Protein AF-A0A843HSN2-F1 (afdb_monomer)

Secondary structure (DSSP, 8-state):
--HHHHTHHHHHHHHHHHHHHTTTPPPPHHHHHHHHHHHHHHHHHHHHHHHGGGGG--TT-

Radius of gyration: 16.95 Å; Cα contacts (8 Å, |Δi|>4): 22; chains: 1; bounding box: 41×18×43 Å

Sequence (61 aa):
MNLFESYKNRLAVSEKYFGQNHNGAKMDSNRKLATAVCLRNIDKFMNEAFENSVGTQRSDL

Solvent-accessible surface area (backbone atoms only — not comparable to full-atom values): 3668 Å² total; per-residue (Å²): 129,54,70,64,68,74,38,42,73,64,49,52,51,52,39,53,54,46,14,73,75,49,86,65,41,76,73,53,71,66,58,51,49,53,51,43,52,50,53,50,52,51,52,49,52,54,50,52,55,55,68,60,54,64,78,74,61,69,92,84,120

pLDDT: mean 86.62, std 14.31, range [47.03, 96.94]

Structure (mmCIF, N/CA/C/O backbone):
data_AF-A0A843HSN2-F1
#
_entry.id   AF-A0A843HSN2-F1
#
loop_
_atom_site.group_PDB
_atom_site.id
_atom_site.type_symbol
_atom_site.label_atom_id
_atom_site.label_alt_id
_atom_site.label_comp_id
_atom_site.label_asym_id
_atom_site.label_entity_id
_atom_site.label_seq_id
_atom_site.pdbx_PDB_ins_code
_atom_site.Cartn_x
_atom_site.Cartn_y
_atom_site.Cartn_z
_atom_site.occupancy
_atom_site.B_iso_or_equiv
_atom_site.auth_seq_id
_atom_site.auth_comp_id
_atom_site.auth_asym_id
_atom_site.auth_atom_id
_atom_site.pdbx_PDB_model_num
ATOM 1 N N . MET A 1 1 ? 11.578 -4.281 5.317 1.00 64.31 1 MET A N 1
ATOM 2 C CA . MET A 1 1 ? 10.366 -3.433 5.370 1.00 64.31 1 MET A CA 1
ATOM 3 C C . MET A 1 1 ? 9.179 -4.292 4.950 1.00 64.31 1 MET A C 1
ATOM 5 O O . MET A 1 1 ? 9.298 -4.969 3.936 1.00 64.31 1 MET A O 1
ATOM 9 N N . ASN A 1 2 ? 8.113 -4.388 5.754 1.00 89.69 2 ASN A N 1
ATOM 10 C CA . ASN A 1 2 ? 6.931 -5.184 5.383 1.00 89.69 2 ASN A CA 1
ATOM 11 C C . ASN A 1 2 ? 6.037 -4.395 4.401 1.00 89.69 2 ASN A C 1
ATOM 13 O O . ASN A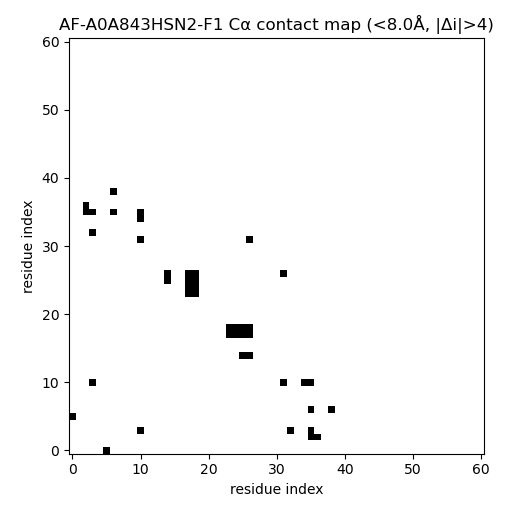 1 2 ? 6.233 -3.196 4.227 1.00 89.69 2 ASN A O 1
ATOM 17 N N . LEU A 1 3 ? 5.056 -5.048 3.767 1.00 89.44 3 LEU A N 1
ATOM 18 C CA . LEU A 1 3 ? 4.214 -4.422 2.738 1.00 89.44 3 LEU A CA 1
ATOM 19 C C . LEU A 1 3 ? 3.481 -3.159 3.230 1.00 89.44 3 LEU A C 1
ATOM 21 O O . LEU A 1 3 ? 3.381 -2.179 2.495 1.00 89.44 3 LEU A O 1
ATOM 25 N N . PHE A 1 4 ? 2.989 -3.172 4.469 1.00 90.19 4 PHE A N 1
ATOM 26 C CA . PHE A 1 4 ? 2.298 -2.029 5.063 1.00 90.19 4 PHE A CA 1
ATOM 27 C C . PHE A 1 4 ? 3.255 -0.874 5.349 1.00 90.19 4 PHE A C 1
ATOM 29 O O . PHE A 1 4 ? 2.926 0.266 5.042 1.00 90.19 4 PHE A O 1
ATOM 36 N N . GLU A 1 5 ? 4.448 -1.165 5.866 1.00 90.69 5 GLU A N 1
ATOM 37 C CA . GLU A 1 5 ? 5.486 -0.160 6.105 1.00 90.69 5 GLU A CA 1
ATOM 38 C C . GLU A 1 5 ? 5.970 0.459 4.790 1.00 90.69 5 GLU A C 1
ATOM 40 O O . GLU A 1 5 ? 6.077 1.680 4.693 1.00 90.69 5 GLU A O 1
ATOM 45 N N . SER A 1 6 ? 6.160 -0.353 3.743 1.00 92.00 6 SER A N 1
ATOM 46 C CA . SER A 1 6 ? 6.589 0.124 2.421 1.00 92.00 6 SER A CA 1
ATOM 47 C C . SER A 1 6 ? 5.598 1.102 1.786 1.00 92.00 6 SER A C 1
ATOM 49 O O . SER A 1 6 ? 6.002 1.986 1.036 1.00 92.00 6 SER A O 1
ATOM 51 N N . TYR A 1 7 ? 4.303 0.972 2.091 1.00 94.81 7 TYR A N 1
ATOM 52 C CA . TYR A 1 7 ? 3.244 1.800 1.506 1.00 94.81 7 TYR A CA 1
ATOM 53 C C . TYR A 1 7 ? 2.477 2.643 2.533 1.00 94.81 7 TYR A C 1
ATOM 55 O O . TYR A 1 7 ? 1.411 3.171 2.213 1.00 94.81 7 TYR A O 1
ATOM 63 N N . LYS A 1 8 ? 3.024 2.840 3.741 1.00 94.31 8 LYS A N 1
ATOM 64 C CA . LYS A 1 8 ? 2.362 3.515 4.874 1.00 94.31 8 LYS A CA 1
ATOM 65 C C . LYS A 1 8 ? 1.755 4.869 4.503 1.00 94.31 8 LYS A C 1
ATOM 67 O O . LYS A 1 8 ? 0.588 5.124 4.790 1.00 94.31 8 LYS A O 1
ATOM 72 N N . ASN A 1 9 ? 2.516 5.716 3.811 1.00 95.69 9 ASN A N 1
ATOM 73 C CA . ASN A 1 9 ? 2.054 7.053 3.428 1.00 95.69 9 ASN A CA 1
ATOM 74 C C . ASN A 1 9 ? 0.905 6.998 2.407 1.00 95.69 9 ASN A C 1
ATOM 76 O O . ASN A 1 9 ? -0.064 7.743 2.522 1.00 95.69 9 ASN A O 1
ATOM 80 N N . ARG A 1 10 ? 0.972 6.079 1.434 1.00 94.81 10 ARG A N 1
ATOM 81 C CA . ARG A 1 10 ? -0.080 5.896 0.416 1.00 94.81 10 ARG A CA 1
ATOM 82 C C . ARG A 1 10 ? -1.346 5.266 1.023 1.00 94.81 10 ARG A C 1
ATOM 84 O O . ARG A 1 10 ? -2.465 5.633 0.660 1.00 94.81 10 ARG A O 1
ATOM 91 N N . LEU A 1 11 ? -1.183 4.372 1.998 1.00 95.44 11 LEU A N 1
ATOM 92 C CA . LEU A 1 11 ? -2.289 3.806 2.772 1.00 95.44 11 LEU A CA 1
ATOM 93 C C . LEU A 1 11 ? -2.973 4.857 3.654 1.00 95.44 11 LEU A C 1
ATOM 95 O O . LEU A 1 11 ? -4.198 4.870 3.709 1.00 95.44 11 LEU A O 1
ATOM 99 N N . ALA A 1 12 ? -2.224 5.781 4.264 1.00 95.56 12 ALA A N 1
ATOM 100 C CA . ALA A 1 12 ? -2.799 6.879 5.046 1.00 95.56 12 ALA A CA 1
ATOM 101 C C . ALA A 1 12 ? -3.689 7.803 4.191 1.00 95.56 12 ALA A C 1
ATOM 103 O O . ALA A 1 12 ? -4.756 8.231 4.632 1.00 95.56 12 ALA A O 1
ATOM 104 N N . VAL A 1 13 ? -3.292 8.069 2.940 1.00 95.75 13 VAL A N 1
A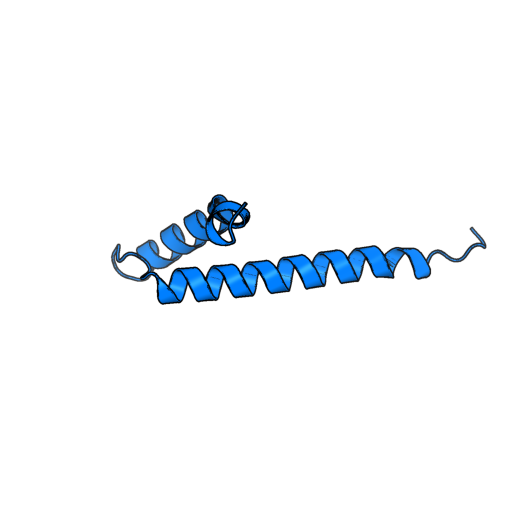TOM 105 C CA . VAL A 1 13 ? -4.133 8.803 1.976 1.00 95.75 13 VAL A CA 1
ATOM 106 C C . VAL A 1 13 ? -5.411 8.024 1.665 1.00 95.75 13 VAL A C 1
ATOM 108 O O . VAL A 1 13 ? -6.501 8.597 1.688 1.00 95.75 13 VAL A O 1
ATOM 111 N N . SER A 1 14 ? -5.287 6.715 1.432 1.00 94.62 14 SER A N 1
ATOM 112 C CA . SER A 1 14 ? -6.432 5.838 1.159 1.00 94.62 14 SER A CA 1
ATOM 113 C C . SER A 1 14 ? -7.410 5.797 2.340 1.00 94.62 14 SER A C 1
ATOM 115 O O . SER A 1 14 ? -8.616 5.909 2.138 1.00 94.62 14 SER A O 1
ATOM 117 N N . GLU A 1 15 ? -6.907 5.727 3.578 1.00 95.00 15 GLU A N 1
ATOM 118 C CA . GLU A 1 15 ? -7.727 5.794 4.793 1.00 95.00 15 GLU A CA 1
ATOM 119 C C . GLU A 1 15 ? -8.450 7.131 4.940 1.00 95.00 15 GLU A C 1
ATOM 121 O O . GLU A 1 15 ? -9.640 7.148 5.254 1.00 95.00 15 GLU A O 1
ATOM 126 N N . LYS A 1 16 ? -7.758 8.250 4.693 1.00 95.81 16 LYS A N 1
ATOM 127 C CA . LYS A 1 16 ? -8.371 9.582 4.751 1.00 95.81 16 LYS A CA 1
ATOM 128 C C . LYS A 1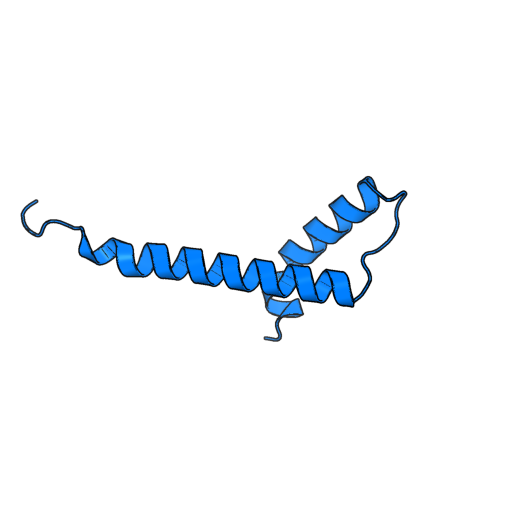 16 ? -9.524 9.696 3.755 1.00 95.81 16 LYS A C 1
ATOM 130 O O . LYS A 1 16 ? -10.608 10.137 4.131 1.00 95.81 16 LYS A O 1
ATOM 135 N N . TYR A 1 17 ? -9.304 9.279 2.509 1.00 95.81 17 TYR A N 1
ATOM 136 C CA . TYR A 1 17 ? -10.335 9.317 1.474 1.00 95.81 17 TYR A CA 1
ATOM 137 C C . TYR A 1 17 ? -11.501 8.374 1.794 1.00 95.81 17 TYR A C 1
ATOM 139 O O . TYR A 1 17 ? -12.665 8.747 1.649 1.00 95.81 17 TYR A O 1
ATOM 147 N N . PHE A 1 18 ? -11.209 7.168 2.284 1.00 96.19 18 PHE A N 1
ATOM 148 C CA . PHE A 1 18 ? -12.238 6.227 2.708 1.00 96.19 18 PHE A CA 1
ATOM 149 C C . PHE A 1 18 ? -13.122 6.830 3.808 1.00 96.19 18 PHE A C 1
ATOM 151 O O . PHE A 1 18 ? -14.343 6.833 3.663 1.00 96.19 18 PHE A O 1
ATOM 158 N N . GLY A 1 19 ? -12.514 7.420 4.843 1.00 96.62 19 GLY A N 1
ATOM 159 C CA . GLY A 1 19 ? -13.233 8.076 5.935 1.00 96.62 19 GLY A CA 1
ATOM 160 C C . GLY A 1 19 ? -14.090 9.255 5.473 1.00 96.62 19 GLY A C 1
ATOM 161 O O . GLY A 1 19 ? -15.219 9.395 5.929 1.00 96.62 19 GLY A O 1
ATOM 162 N N . GLN A 1 20 ? -13.619 10.059 4.516 1.00 96.94 20 GLN A N 1
ATOM 163 C CA . GLN A 1 20 ? -14.418 11.150 3.937 1.00 96.94 20 GLN A CA 1
ATOM 164 C C . GLN A 1 20 ? -15.698 10.653 3.247 1.00 96.94 20 GLN A C 1
ATOM 166 O O . GLN A 1 20 ? -16.718 11.330 3.307 1.00 96.94 20 GLN A O 1
ATOM 171 N N . ASN A 1 21 ? -15.656 9.472 2.626 1.00 96.56 21 ASN A N 1
ATOM 172 C CA . ASN A 1 21 ? -16.768 8.930 1.837 1.00 96.56 21 ASN A CA 1
ATOM 173 C C . ASN A 1 21 ? -17.626 7.900 2.588 1.00 96.56 21 ASN A C 1
ATOM 175 O O . ASN A 1 21 ? -18.665 7.483 2.088 1.00 96.56 21 ASN A O 1
ATOM 179 N N . HIS A 1 22 ? -17.200 7.476 3.779 1.00 95.94 22 HIS A N 1
ATOM 180 C CA . HIS A 1 22 ? -17.887 6.467 4.588 1.00 95.94 22 HIS A CA 1
ATOM 181 C C . HIS A 1 22 ? -18.165 6.983 6.005 1.00 95.94 22 HIS A C 1
ATOM 183 O O . HIS A 1 22 ? -17.996 6.250 6.977 1.00 95.94 22 HIS A O 1
ATOM 189 N N . ASN A 1 23 ? -18.570 8.250 6.141 1.00 94.50 23 ASN A N 1
ATOM 190 C CA . ASN A 1 23 ? -18.982 8.857 7.417 1.00 94.50 23 ASN A CA 1
ATOM 191 C C . ASN A 1 23 ? -17.945 8.705 8.549 1.00 94.50 23 ASN A C 1
ATOM 193 O O . ASN A 1 23 ? -18.285 8.426 9.696 1.00 94.50 23 ASN A O 1
ATOM 197 N N . GLY A 1 24 ? -16.660 8.844 8.225 1.00 93.38 24 GLY A N 1
ATOM 198 C CA . GLY A 1 24 ? -15.555 8.700 9.173 1.00 93.38 24 GLY A CA 1
ATOM 199 C C . GLY A 1 24 ? -15.160 7.255 9.493 1.00 93.38 24 GLY A C 1
ATOM 200 O O . GLY A 1 24 ? -14.298 7.045 10.348 1.00 93.38 24 GLY A O 1
ATOM 201 N N . ALA A 1 25 ? -15.744 6.254 8.823 1.00 94.19 25 ALA A N 1
ATOM 202 C CA . ALA A 1 25 ? -15.358 4.860 9.008 1.00 94.19 25 ALA A CA 1
ATOM 203 C C . ALA A 1 25 ? -13.880 4.629 8.653 1.00 94.19 25 ALA A C 1
ATOM 205 O O . ALA A 1 25 ? -13.314 5.275 7.769 1.00 94.19 25 ALA A O 1
ATOM 206 N N . LYS A 1 26 ? -13.253 3.668 9.337 1.00 93.62 26 LYS A N 1
ATOM 207 C CA . LYS A 1 26 ? -11.878 3.239 9.052 1.00 93.62 26 LYS A CA 1
ATOM 208 C C . LYS A 1 26 ? -11.877 2.063 8.083 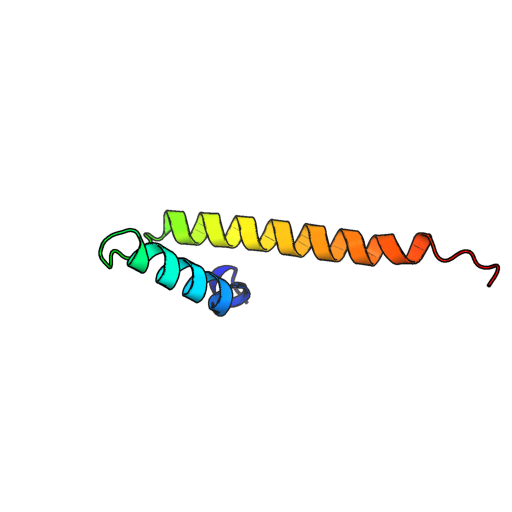1.00 93.62 26 LYS A C 1
ATOM 210 O O . LYS A 1 26 ? -12.801 1.254 8.082 1.00 93.62 26 LYS A O 1
ATOM 215 N N . MET A 1 27 ? -10.813 1.942 7.293 1.00 94.06 27 MET A N 1
ATOM 216 C CA . MET A 1 27 ? -10.603 0.744 6.483 1.00 94.06 27 MET A CA 1
ATOM 217 C C . MET A 1 27 ? -10.291 -0.452 7.387 1.00 94.06 27 MET A C 1
ATOM 219 O O . MET A 1 27 ? -9.426 -0.366 8.262 1.00 94.06 27 MET A O 1
ATOM 223 N N . ASP A 1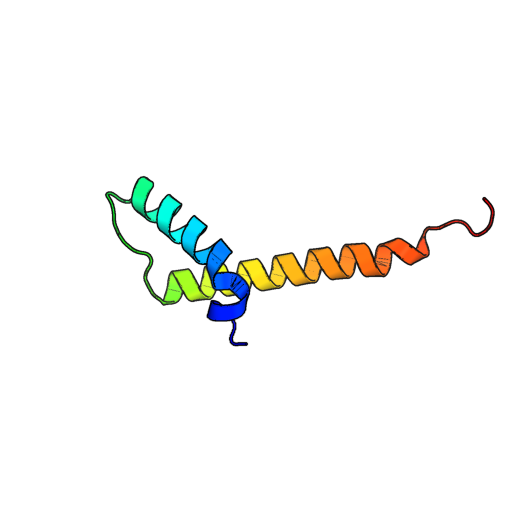 28 ? -10.954 -1.578 7.141 1.00 94.50 28 ASP A N 1
ATOM 224 C CA . ASP A 1 28 ? -10.593 -2.854 7.751 1.00 94.50 28 ASP A CA 1
ATOM 225 C C . ASP A 1 28 ? -9.257 -3.388 7.200 1.00 94.50 28 ASP A C 1
ATOM 227 O O . ASP A 1 28 ? -8.743 -2.944 6.165 1.00 94.50 28 ASP A O 1
ATOM 231 N N . SER A 1 29 ? -8.677 -4.359 7.904 1.00 92.94 29 SER A N 1
ATOM 232 C CA . SER A 1 29 ? -7.363 -4.921 7.575 1.00 92.94 29 SER A CA 1
ATOM 233 C C . SER A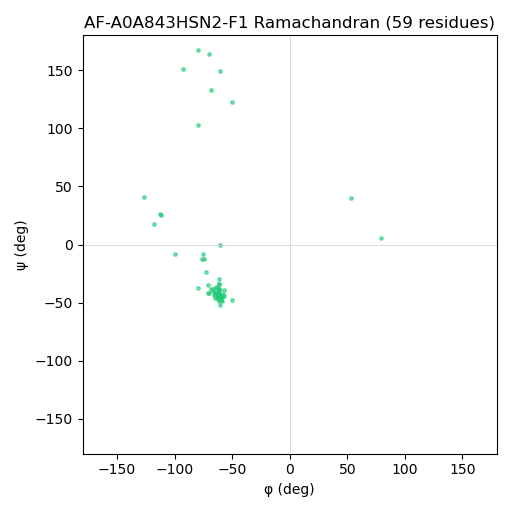 1 29 ? -7.307 -5.582 6.196 1.00 92.94 29 SER A C 1
ATOM 235 O O . SER A 1 29 ? -6.278 -5.480 5.526 1.00 92.94 29 SER A O 1
ATOM 237 N N . ASN A 1 30 ? -8.395 -6.209 5.738 1.00 95.00 30 ASN A N 1
ATOM 238 C CA . ASN A 1 30 ? -8.429 -6.883 4.439 1.00 95.00 30 ASN A CA 1
ATOM 239 C C . ASN A 1 30 ? -8.410 -5.864 3.303 1.00 95.00 30 ASN A C 1
ATOM 241 O O . ASN A 1 30 ? -7.654 -6.023 2.343 1.00 95.00 30 ASN A O 1
ATOM 245 N N . ARG A 1 31 ? -9.170 -4.771 3.435 1.00 94.50 31 ARG A N 1
ATOM 246 C CA . ARG A 1 31 ? -9.119 -3.657 2.480 1.00 94.50 31 ARG A CA 1
ATOM 247 C C . ARG A 1 31 ? -7.741 -3.019 2.436 1.00 94.50 31 ARG A C 1
ATOM 249 O O . ARG A 1 31 ? -7.222 -2.792 1.348 1.00 94.50 31 ARG A O 1
ATOM 256 N N . LYS A 1 32 ? -7.112 -2.781 3.590 1.00 94.81 32 LYS A N 1
ATOM 257 C CA . LYS A 1 32 ? -5.750 -2.226 3.620 1.00 94.81 32 LYS A CA 1
ATOM 258 C C . LYS A 1 32 ? -4.740 -3.159 2.952 1.00 94.81 32 LYS A C 1
ATOM 260 O O . LYS A 1 32 ? -3.891 -2.682 2.203 1.00 94.81 32 LYS A O 1
ATOM 265 N N . LEU A 1 33 ? -4.848 -4.471 3.180 1.00 95.12 33 LEU A N 1
ATOM 266 C CA . LEU A 1 33 ? -4.000 -5.467 2.526 1.00 95.12 33 LEU A CA 1
ATOM 267 C C . LEU A 1 33 ? -4.185 -5.440 1.004 1.00 95.12 33 LEU A C 1
ATOM 269 O O . LEU A 1 33 ? -3.200 -5.353 0.275 1.00 95.12 33 LEU A O 1
ATOM 273 N N . ALA A 1 34 ? -5.432 -5.458 0.529 1.00 96.25 34 ALA A N 1
ATOM 274 C CA . ALA A 1 34 ? -5.745 -5.400 -0.896 1.00 96.25 34 ALA A CA 1
ATOM 275 C C . ALA A 1 34 ? -5.196 -4.119 -1.545 1.00 96.25 34 ALA A C 1
ATOM 277 O O . ALA A 1 34 ? -4.507 -4.191 -2.562 1.00 96.25 34 ALA A O 1
ATOM 278 N N . THR A 1 35 ? -5.407 -2.954 -0.921 1.00 96.12 35 THR A N 1
ATOM 279 C CA . THR A 1 35 ? -4.845 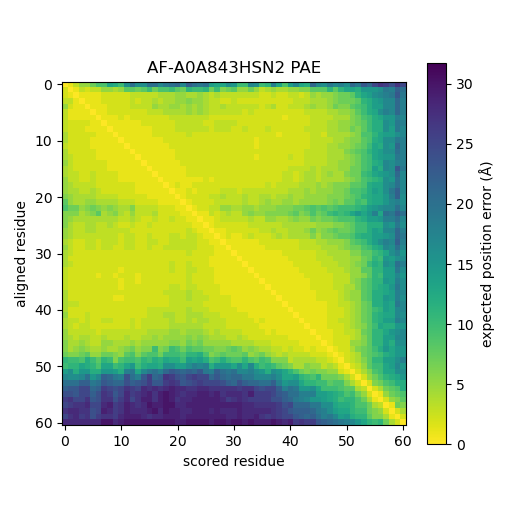-1.681 -1.392 1.00 96.12 35 THR A CA 1
ATOM 280 C C . THR A 1 35 ? -3.321 -1.733 -1.454 1.00 96.12 35 THR A C 1
ATOM 282 O O . THR A 1 35 ? -2.740 -1.324 -2.456 1.00 96.12 35 THR A O 1
ATOM 285 N N . ALA A 1 36 ? -2.657 -2.274 -0.431 1.00 95.94 36 ALA A N 1
ATOM 286 C CA . ALA A 1 36 ? -1.201 -2.382 -0.412 1.00 95.94 36 ALA A CA 1
ATOM 287 C C . ALA A 1 36 ? -0.665 -3.314 -1.517 1.00 95.94 36 ALA A C 1
ATOM 289 O O . ALA A 1 36 ? 0.368 -3.026 -2.121 1.00 95.94 36 ALA A O 1
ATOM 290 N N . VAL A 1 37 ? -1.380 -4.401 -1.832 1.00 96.62 37 VAL A N 1
ATOM 291 C CA . VAL A 1 37 ? -1.042 -5.294 -2.953 1.00 96.62 37 VAL A CA 1
ATOM 292 C C . VAL A 1 37 ? -1.202 -4.581 -4.297 1.00 96.62 37 VAL A C 1
ATOM 294 O O . VAL A 1 37 ? -0.306 -4.677 -5.134 1.00 96.62 37 VAL A O 1
ATOM 297 N N . CYS A 1 38 ? -2.284 -3.825 -4.496 1.00 96.44 38 CYS A N 1
ATOM 298 C CA . CYS A 1 38 ? -2.473 -3.028 -5.711 1.00 96.44 38 CYS A CA 1
ATOM 299 C C . CYS A 1 38 ? -1.369 -1.981 -5.876 1.00 96.44 38 CYS A C 1
ATOM 301 O O . CYS A 1 38 ? -0.776 -1.884 -6.947 1.00 96.44 38 CYS A O 1
ATOM 303 N N . LEU A 1 39 ? -1.043 -1.250 -4.805 1.00 95.62 39 LEU A N 1
ATOM 304 C CA . LEU A 1 39 ? 0.044 -0.272 -4.808 1.00 95.62 39 LEU A CA 1
ATOM 305 C C . LEU A 1 39 ? 1.376 -0.914 -5.185 1.00 95.62 39 LEU A C 1
ATOM 307 O O . LEU A 1 39 ? 2.096 -0.352 -6.001 1.00 95.62 39 LEU A O 1
ATOM 311 N N . ARG A 1 40 ? 1.671 -2.105 -4.657 1.00 95.56 40 ARG A N 1
ATOM 312 C CA . ARG A 1 40 ? 2.865 -2.868 -5.034 1.00 95.56 40 ARG A CA 1
ATOM 313 C C . ARG A 1 40 ? 2.886 -3.241 -6.506 1.00 95.56 40 ARG A C 1
ATOM 315 O O . ARG A 1 40 ? 3.931 -3.151 -7.137 1.00 95.56 40 ARG A O 1
ATOM 322 N N . ASN A 1 41 ? 1.763 -3.695 -7.046 1.00 95.25 41 ASN A N 1
ATOM 323 C CA . ASN A 1 41 ? 1.699 -4.107 -8.443 1.00 95.25 41 ASN A CA 1
ATOM 324 C C . ASN A 1 41 ? 1.859 -2.903 -9.383 1.00 95.25 41 ASN A C 1
ATOM 326 O O . ASN A 1 41 ? 2.562 -3.014 -10.380 1.00 95.25 41 ASN A O 1
ATOM 330 N N . ILE A 1 42 ? 1.277 -1.751 -9.032 1.00 94.12 42 ILE A N 1
ATOM 331 C CA . ILE A 1 42 ? 1.471 -0.491 -9.763 1.00 94.12 42 ILE A CA 1
ATOM 332 C C . ILE A 1 42 ? 2.940 -0.069 -9.709 1.00 94.12 42 ILE A C 1
ATOM 334 O O . ILE A 1 42 ? 3.519 0.257 -10.734 1.00 94.12 42 ILE A O 1
ATOM 338 N N . ASP A 1 43 ? 3.550 -0.107 -8.526 1.00 93.38 43 ASP A N 1
ATOM 339 C CA . ASP A 1 43 ? 4.953 0.260 -8.327 1.00 93.38 43 ASP A CA 1
ATOM 340 C C . ASP A 1 43 ? 5.890 -0.606 -9.185 1.00 93.38 43 ASP A C 1
ATOM 342 O O . ASP A 1 43 ? 6.747 -0.080 -9.889 1.00 93.38 43 ASP A O 1
ATOM 346 N N . LYS A 1 44 ? 5.659 -1.927 -9.208 1.00 92.81 44 LYS A N 1
ATOM 347 C CA . LYS A 1 44 ? 6.376 -2.860 -10.089 1.00 92.81 44 LYS A CA 1
ATOM 348 C C . LYS A 1 44 ? 6.177 -2.531 -11.560 1.00 92.81 44 LYS A C 1
ATOM 350 O O . LYS A 1 44 ? 7.158 -2.367 -12.267 1.00 92.81 44 LYS A O 1
ATOM 355 N N . PHE A 1 45 ? 4.927 -2.389 -11.996 1.00 92.44 45 PHE A N 1
ATOM 356 C CA . PHE A 1 45 ? 4.609 -2.089 -13.389 1.00 92.44 45 PHE A CA 1
ATOM 357 C C . PHE A 1 45 ? 5.278 -0.793 -13.863 1.00 92.44 45 PHE A C 1
ATOM 359 O O . PHE A 1 45 ? 5.851 -0.757 -14.946 1.00 92.44 45 PHE A O 1
ATOM 366 N N . MET A 1 46 ? 5.245 0.264 -13.045 1.00 88.56 46 MET A N 1
ATOM 367 C CA . MET A 1 46 ? 5.887 1.535 -13.380 1.00 88.56 46 MET A CA 1
ATOM 368 C C . MET A 1 46 ? 7.406 1.385 -13.473 1.00 88.56 46 MET A C 1
ATOM 370 O O . MET A 1 46 ? 8.000 1.857 -14.437 1.00 88.56 46 MET A O 1
ATOM 374 N N . ASN A 1 47 ? 8.035 0.709 -12.510 1.00 87.50 47 ASN A N 1
ATOM 375 C CA . ASN A 1 47 ? 9.482 0.493 -12.535 1.00 87.50 47 ASN A CA 1
ATOM 376 C C . ASN A 1 47 ? 9.903 -0.373 -13.730 1.00 87.50 47 ASN A C 1
ATOM 378 O O . ASN A 1 47 ? 10.829 -0.000 -14.441 1.00 87.50 47 ASN A O 1
ATOM 382 N N . GLU A 1 48 ? 9.175 -1.451 -14.028 1.00 85.44 48 GLU A N 1
ATOM 383 C CA . GLU A 1 48 ? 9.404 -2.291 -15.211 1.00 85.44 48 GLU A CA 1
ATOM 384 C C . GLU A 1 48 ? 9.232 -1.495 -16.514 1.00 85.44 48 GLU A C 1
ATOM 386 O O . GLU A 1 48 ? 10.012 -1.660 -17.453 1.00 85.44 48 GLU A O 1
ATOM 391 N N . ALA A 1 49 ? 8.240 -0.603 -16.591 1.00 77.75 49 ALA A N 1
ATOM 392 C CA . ALA A 1 49 ? 8.046 0.257 -17.754 1.00 77.75 49 ALA A CA 1
ATOM 393 C C . ALA A 1 49 ? 9.232 1.214 -17.970 1.00 77.75 49 ALA A C 1
ATOM 395 O O . ALA A 1 49 ? 9.626 1.446 -19.112 1.00 77.75 49 ALA A O 1
ATOM 396 N N . PHE A 1 50 ? 9.834 1.737 -16.897 1.00 75.00 50 PHE A N 1
ATOM 397 C CA . PHE A 1 50 ? 10.997 2.622 -16.991 1.00 75.00 50 PHE A CA 1
ATOM 398 C C . PHE A 1 50 ? 12.317 1.873 -17.217 1.00 75.00 50 PHE A C 1
ATOM 400 O O . PHE A 1 50 ? 13.138 2.341 -18.004 1.00 75.00 50 PHE A O 1
ATOM 407 N N . GLU A 1 51 ? 12.514 0.699 -16.613 1.00 72.31 51 GLU A N 1
ATOM 408 C CA . GLU A 1 51 ? 13.681 -0.160 -16.870 1.00 72.31 51 GLU A CA 1
ATOM 409 C C . GLU A 1 51 ? 13.718 -0.629 -18.332 1.00 72.31 51 GLU A C 1
ATOM 411 O O . GLU A 1 51 ? 14.763 -0.583 -18.979 1.00 72.31 51 GLU A O 1
ATOM 416 N N . ASN A 1 52 ? 12.564 -0.982 -18.906 1.00 62.28 52 ASN A N 1
ATOM 417 C CA . ASN A 1 52 ? 12.464 -1.332 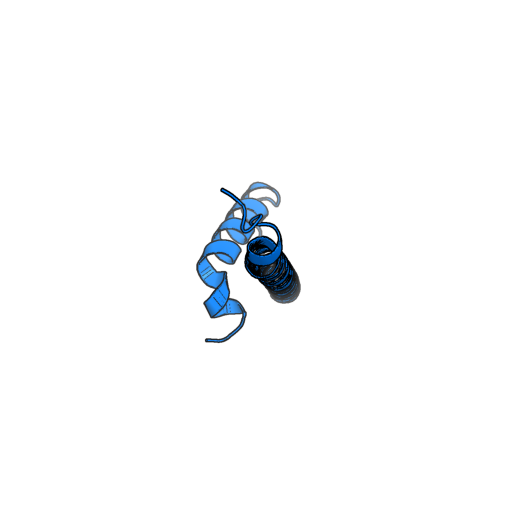-20.326 1.00 62.28 52 ASN A CA 1
ATOM 418 C C . ASN A 1 52 ? 12.499 -0.108 -21.265 1.00 62.28 52 ASN A C 1
ATOM 420 O O . ASN A 1 52 ? 12.700 -0.261 -22.471 1.00 62.28 52 ASN A O 1
ATOM 424 N N . SER A 1 53 ? 12.351 1.118 -20.745 1.00 60.66 53 SER A N 1
ATOM 425 C CA . SER A 1 53 ? 12.392 2.350 -21.547 1.00 60.66 53 SER A CA 1
ATOM 426 C C . SER A 1 53 ? 13.807 2.743 -21.995 1.00 60.66 53 SER A C 1
ATOM 428 O O . SER A 1 53 ? 13.943 3.596 -22.874 1.00 60.66 53 SER A O 1
ATOM 430 N N . VAL A 1 54 ? 14.863 2.134 -21.442 1.00 57.22 54 VAL A N 1
ATOM 431 C CA . VAL A 1 54 ? 16.257 2.401 -21.851 1.00 57.22 54 VAL A CA 1
ATOM 432 C C . VAL A 1 54 ? 16.567 1.789 -23.231 1.00 57.22 54 VAL A C 1
ATOM 434 O O . VAL A 1 54 ? 17.417 2.291 -23.959 1.00 57.22 54 VAL A O 1
ATOM 437 N N . GLY A 1 55 ? 15.821 0.758 -23.652 1.00 56.56 55 GLY A N 1
ATOM 438 C CA . GLY A 1 55 ? 16.053 0.033 -24.910 1.00 56.56 55 GLY A CA 1
ATOM 439 C C . GLY A 1 55 ? 15.629 0.755 -26.197 1.00 56.56 55 GLY A C 1
ATOM 440 O O . GLY A 1 55 ? 15.944 0.273 -27.281 1.00 56.56 55 GLY A O 1
ATOM 441 N N . THR A 1 56 ? 14.941 1.902 -26.111 1.00 58.00 56 THR A N 1
ATOM 442 C CA . THR A 1 56 ? 14.532 2.697 -27.295 1.00 58.00 56 THR A CA 1
ATOM 443 C C . THR A 1 56 ? 15.262 4.042 -27.373 1.00 58.00 56 THR A C 1
ATOM 445 O O . THR A 1 56 ? 14.759 5.003 -27.948 1.00 58.00 56 THR A O 1
ATOM 448 N N . GLN A 1 57 ? 16.463 4.149 -26.803 1.00 56.62 57 GLN A N 1
ATOM 449 C CA . GLN A 1 57 ? 17.396 5.191 -27.227 1.00 56.62 57 GLN A CA 1
ATOM 450 C C . GLN A 1 57 ? 18.053 4.688 -28.512 1.00 56.62 57 GLN A C 1
ATOM 452 O O . GLN A 1 57 ? 18.892 3.792 -28.475 1.00 56.62 57 GLN A O 1
ATOM 457 N N . ARG A 1 58 ? 17.623 5.211 -29.670 1.00 59.44 58 ARG A N 1
ATOM 458 C CA . ARG A 1 58 ? 18.399 5.067 -30.908 1.00 59.44 58 ARG A CA 1
ATOM 459 C C . ARG A 1 58 ? 19.829 5.491 -30.578 1.00 59.44 58 ARG A C 1
ATOM 461 O O . ARG A 1 58 ? 20.028 6.625 -30.161 1.00 59.44 58 ARG A O 1
ATOM 468 N N . SER A 1 59 ? 20.793 4.605 -30.799 1.00 57.38 59 SER A N 1
ATOM 469 C CA . SER A 1 59 ? 22.234 4.875 -30.688 1.00 57.38 59 SER A CA 1
ATOM 470 C C . SER A 1 59 ? 22.742 5.970 -31.637 1.00 57.38 59 SER A C 1
ATOM 472 O O . SER A 1 59 ? 23.932 6.258 -31.641 1.00 57.38 59 SER A O 1
ATOM 474 N N . ASP A 1 60 ? 21.850 6.537 -32.454 1.00 58.97 60 ASP A N 1
ATOM 475 C CA . ASP A 1 60 ? 22.156 7.378 -33.609 1.00 58.97 60 ASP A CA 1
ATOM 476 C C . ASP A 1 60 ? 21.737 8.851 -33.399 1.00 58.97 60 ASP A C 1
ATOM 478 O O . ASP A 1 60 ? 21.450 9.554 -34.370 1.00 58.97 60 ASP A O 1
ATOM 482 N N . LEU A 1 61 ? 21.653 9.319 -32.148 1.00 47.03 61 LEU A N 1
ATOM 483 C CA . LEU A 1 61 ? 21.678 10.753 -31.808 1.00 47.03 61 LEU A CA 1
ATOM 484 C C . LEU A 1 61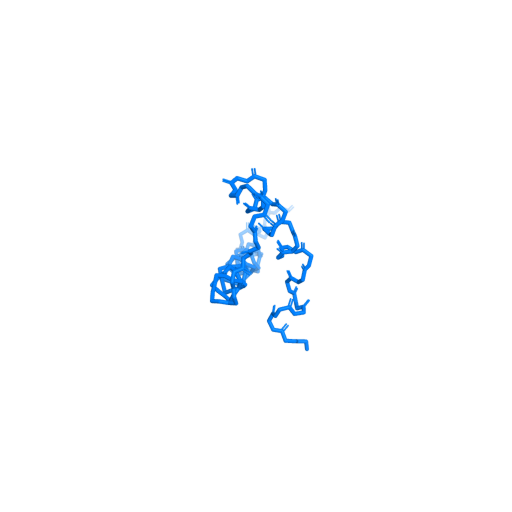 ? 23.067 11.125 -31.289 1.00 47.03 61 LEU A C 1
ATOM 486 O O . LEU A 1 61 ? 23.518 12.241 -31.627 1.00 47.03 61 LEU A O 1
#

Nearest PDB structures (foldseek):
  4wnn-assembly4_D  TM=7.041E-01  e=7.158E+00  Saccharomyces cerevisiae S288C
  5g2e-assembly1_L  TM=6.722E-01  e=8.244E+00  Xenopus laevis

Mean predicted aligned error: 7.33 Å

Foldseek 3Di:
DDLCVVCVVVLVVVQVVCCVVPVHDGDDPVRSVVVSVVVVVVVVVVVVVVVVVVVPPDPPD